Protein AF-A0A7C3YJQ1-F1 (afdb_monomer_lite)

Radius of gyration: 17.6 Å; chains: 1; bounding box: 47×34×40 Å

Sequence (127 aa):
MRRPLMVALVAAAVLLGDYAVERTLLPIFYSGLPLPMPYTSKPIGAMLIPVTFLHLTLAVPSLLAVLYVAEKAGYNVGSLLPKSRDAKIQYGFLMTLFLSGMALWWQPLALFPFIVSGMYLLMAEIR

pLDDT: mean 75.38, std 13.64, range [44.22, 94.94]

Foldseek 3Di:
DCLVVQLVVLLVVLVVVVVVCVVPVVCVVCPPADPVHDQPPDDPDPPPCLVVLVVCLSVVVSVQSSLVSNVVSVHCSDVVQQPDPVSVVLVVLVNLLSVLVNCCSPDVVSVVSNVVSVVVNVVVVVD

Structure (mmCIF, N/CA/C/O backbone):
data_AF-A0A7C3YJQ1-F1
#
_entry.id   AF-A0A7C3YJQ1-F1
#
loop_
_atom_site.group_PDB
_atom_site.id
_atom_site.type_symbol
_atom_site.label_atom_id
_atom_site.label_alt_id
_atom_site.label_comp_id
_atom_site.label_asym_id
_atom_site.label_entity_id
_atom_site.label_seq_id
_atom_site.pdbx_PDB_ins_code
_atom_site.Cartn_x
_atom_site.Cartn_y
_atom_site.Cartn_z
_atom_site.occupancy
_atom_site.B_iso_or_equiv
_atom_site.auth_seq_id
_atom_site.auth_comp_id
_atom_site.auth_asym_id
_atom_site.auth_atom_id
_atom_site.pdbx_PDB_model_num
ATOM 1 N N . MET A 1 1 ? -24.753 -19.494 11.702 1.00 53.50 1 MET A N 1
ATOM 2 C CA . MET A 1 1 ? -23.782 -20.513 11.235 1.00 53.50 1 MET A CA 1
ATOM 3 C C . MET A 1 1 ? -22.999 -20.154 9.950 1.00 53.50 1 MET A C 1
ATOM 5 O O . MET A 1 1 ? -22.330 -21.029 9.431 1.00 53.50 1 MET A O 1
ATOM 9 N N . ARG A 1 2 ? -23.006 -18.909 9.420 1.00 66.12 2 ARG A N 1
ATOM 10 C CA . ARG A 1 2 ? -22.416 -18.594 8.085 1.00 66.12 2 ARG A CA 1
ATOM 11 C C . ARG A 1 2 ? -21.199 -17.649 8.059 1.00 66.12 2 ARG A C 1
ATOM 13 O O . ARG A 1 2 ? -20.577 -17.486 7.018 1.00 66.12 2 ARG A O 1
ATOM 20 N N . ARG A 1 3 ? -20.847 -17.035 9.191 1.00 71.62 3 ARG A N 1
ATOM 21 C CA . ARG A 1 3 ? -19.766 -16.035 9.298 1.00 71.62 3 ARG A CA 1
ATOM 22 C C . ARG A 1 3 ? -18.352 -16.585 9.005 1.00 71.62 3 ARG A C 1
ATOM 24 O O . ARG A 1 3 ? -17.664 -15.943 8.217 1.00 71.62 3 ARG A O 1
ATOM 31 N N . PRO A 1 4 ? -17.934 -17.763 9.521 1.00 75.94 4 PRO A N 1
ATOM 32 C CA . PRO A 1 4 ? -16.585 -18.280 9.247 1.00 75.94 4 PRO A CA 1
ATOM 33 C C . PRO A 1 4 ? -16.417 -18.737 7.800 1.00 75.94 4 PRO A C 1
ATOM 35 O O . PRO A 1 4 ? -15.364 -18.527 7.210 1.00 75.94 4 PRO A O 1
ATOM 38 N N . LEU A 1 5 ? -17.478 -19.290 7.205 1.00 82.44 5 LEU A N 1
ATOM 39 C CA . LEU A 1 5 ? -17.481 -19.716 5.807 1.00 82.44 5 LEU A CA 1
ATOM 40 C C . LEU A 1 5 ? -17.260 -18.527 4.857 1.00 82.44 5 LEU A C 1
ATOM 42 O O . LEU A 1 5 ? -16.502 -18.638 3.904 1.00 82.44 5 LEU A O 1
ATOM 46 N N . MET A 1 6 ? -17.885 -17.376 5.131 1.00 80.62 6 MET A N 1
ATOM 47 C CA . MET A 1 6 ? -17.735 -16.173 4.304 1.00 80.62 6 MET A CA 1
ATOM 48 C C . MET A 1 6 ? -16.308 -15.615 4.346 1.00 80.62 6 MET A C 1
ATOM 50 O O . MET A 1 6 ? -15.753 -15.284 3.304 1.00 80.62 6 MET A O 1
ATOM 54 N N . VAL A 1 7 ? -15.700 -15.547 5.534 1.00 81.81 7 VAL A N 1
ATOM 55 C CA . VAL A 1 7 ? -14.308 -15.090 5.677 1.00 81.81 7 VAL A CA 1
ATOM 56 C C . VAL A 1 7 ? -13.348 -16.063 4.996 1.00 81.81 7 VAL A C 1
ATOM 58 O O . VAL A 1 7 ? -12.458 -15.622 4.277 1.00 81.81 7 VAL A O 1
ATOM 61 N N . ALA A 1 8 ? -13.565 -17.374 5.147 1.00 82.94 8 ALA A N 1
ATOM 62 C CA . ALA A 1 8 ? -12.762 -18.392 4.473 1.00 82.94 8 ALA A CA 1
ATOM 63 C C . ALA A 1 8 ? -12.862 -18.296 2.942 1.00 82.94 8 ALA A C 1
ATOM 65 O O . ALA A 1 8 ? -11.847 -18.393 2.261 1.00 82.94 8 ALA A O 1
ATOM 66 N N . LEU A 1 9 ? -14.060 -18.050 2.399 1.00 83.62 9 LEU A N 1
ATOM 67 C CA . LEU A 1 9 ? -14.259 -17.864 0.959 1.00 83.62 9 LEU A CA 1
ATOM 68 C C . LEU A 1 9 ? -13.553 -16.614 0.433 1.00 83.62 9 LEU A C 1
ATOM 70 O O . LEU A 1 9 ? -12.941 -16.671 -0.628 1.00 83.62 9 LEU A O 1
ATOM 74 N N . VAL A 1 10 ? -13.597 -15.502 1.171 1.00 82.12 10 VAL A N 1
ATOM 75 C CA . VAL A 1 10 ? -12.880 -14.282 0.776 1.00 82.12 10 VAL A CA 1
ATOM 76 C C . VAL A 1 10 ? -11.373 -14.473 0.871 1.00 82.12 10 VAL A C 1
ATOM 78 O O . VAL A 1 10 ? -10.672 -14.115 -0.066 1.00 82.12 10 VAL A O 1
ATOM 81 N N . ALA A 1 11 ? -10.870 -15.082 1.945 1.00 82.38 11 ALA A N 1
ATOM 82 C CA . ALA A 1 11 ? -9.449 -15.392 2.064 1.00 82.38 11 ALA A CA 1
ATOM 83 C C . ALA A 1 11 ? -8.978 -16.301 0.919 1.00 82.38 11 ALA A C 1
ATOM 85 O O . ALA A 1 11 ? -7.966 -16.015 0.289 1.00 82.38 11 ALA A O 1
ATOM 86 N N . ALA A 1 12 ? -9.748 -17.342 0.589 1.00 83.81 12 ALA A N 1
ATOM 87 C CA . ALA A 1 12 ? 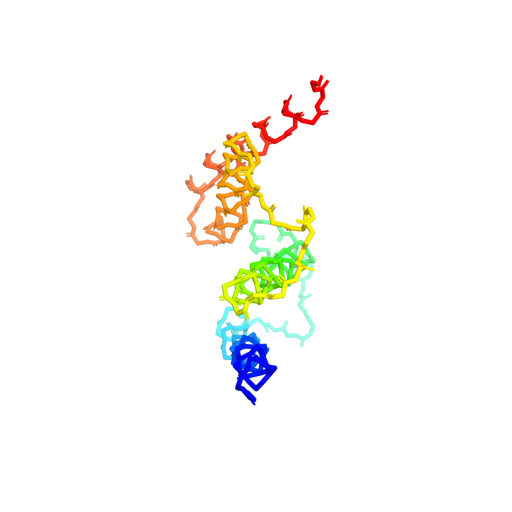-9.452 -18.215 -0.541 1.00 83.81 12 ALA A CA 1
ATOM 88 C C . ALA A 1 12 ? -9.475 -17.456 -1.876 1.00 83.81 12 ALA A C 1
ATOM 90 O O . ALA A 1 12 ? -8.555 -17.610 -2.669 1.00 83.81 12 ALA A O 1
ATOM 91 N N . ALA A 1 13 ? -10.479 -16.608 -2.119 1.00 83.38 13 ALA A N 1
ATOM 92 C CA . ALA A 1 13 ? -10.567 -15.812 -3.342 1.00 83.38 13 ALA A CA 1
ATOM 93 C C . ALA A 1 13 ? -9.394 -14.831 -3.486 1.00 83.38 13 ALA A C 1
ATOM 95 O O . ALA A 1 13 ? -8.851 -14.684 -4.577 1.00 83.38 13 ALA A O 1
ATOM 96 N N . VAL A 1 14 ? -8.980 -14.198 -2.387 1.00 80.38 14 VAL A N 1
ATOM 97 C CA . VAL A 1 14 ? -7.837 -13.280 -2.349 1.00 80.38 14 VAL A CA 1
ATOM 98 C C . VAL A 1 14 ? -6.530 -14.023 -2.628 1.00 80.38 14 VAL A C 1
ATOM 100 O O . VAL A 1 14 ? -5.784 -13.611 -3.507 1.00 80.38 14 VAL A O 1
ATOM 103 N N . LEU A 1 15 ? -6.282 -15.153 -1.957 1.00 78.75 15 LEU A N 1
ATOM 104 C CA . LEU A 1 15 ? -5.071 -15.960 -2.161 1.00 78.75 15 LEU A CA 1
ATOM 105 C C . LEU A 1 15 ? -5.004 -16.570 -3.569 1.00 78.75 15 LEU A C 1
ATOM 107 O O . LEU A 1 15 ? -3.938 -16.622 -4.173 1.00 78.75 15 LEU A O 1
ATOM 111 N N . LEU A 1 16 ? -6.141 -17.015 -4.111 1.00 81.38 16 LEU A N 1
ATOM 112 C CA . LEU A 1 16 ? -6.222 -17.506 -5.489 1.00 81.38 16 LEU A CA 1
ATOM 113 C C . LEU A 1 16 ? -6.013 -16.379 -6.504 1.00 81.38 16 LEU A C 1
ATOM 115 O O . LEU A 1 16 ? -5.380 -16.604 -7.532 1.00 81.38 16 LEU A O 1
ATOM 119 N N . GLY A 1 17 ? -6.528 -15.181 -6.219 1.00 78.56 17 GLY A N 1
ATOM 120 C CA . GLY A 1 17 ? -6.274 -13.986 -7.017 1.00 78.56 17 GLY A CA 1
ATOM 121 C C . GLY A 1 17 ? -4.790 -13.629 -7.041 1.00 78.56 17 GLY A C 1
ATOM 122 O O . GLY A 1 17 ? -4.241 -13.416 -8.117 1.00 78.56 17 GLY A O 1
ATOM 123 N N . ASP A 1 18 ? -4.135 -13.650 -5.880 1.00 72.19 18 ASP A N 1
ATOM 124 C CA . ASP A 1 18 ? -2.698 -13.399 -5.742 1.00 72.19 18 ASP A CA 1
ATOM 125 C C . ASP A 1 18 ? -1.868 -14.427 -6.531 1.00 72.19 18 ASP A C 1
ATOM 127 O O . ASP A 1 18 ? -1.073 -14.073 -7.400 1.00 72.19 18 ASP A O 1
ATOM 131 N N . TYR A 1 19 ? -2.170 -15.718 -6.358 1.00 75.44 19 TYR A N 1
ATOM 132 C CA . TYR A 1 19 ? -1.543 -16.798 -7.123 1.00 75.44 19 TYR A CA 1
ATOM 133 C C . TYR A 1 19 ? -1.751 -16.661 -8.641 1.00 75.44 19 TYR A C 1
ATOM 135 O O . TYR A 1 19 ? -0.844 -16.925 -9.434 1.00 75.44 19 TYR A O 1
ATOM 143 N N . ALA A 1 20 ? -2.947 -16.251 -9.074 1.00 77.81 20 ALA A N 1
ATOM 144 C CA . ALA A 1 20 ? -3.243 -16.035 -10.485 1.00 77.81 20 ALA A CA 1
ATOM 145 C C . ALA A 1 20 ? -2.440 -14.858 -11.047 1.00 77.81 20 ALA A C 1
ATOM 147 O O . ALA A 1 20 ? -1.859 -14.988 -12.127 1.00 77.81 20 ALA A O 1
ATOM 148 N N . VAL A 1 21 ? -2.360 -13.744 -10.313 1.00 70.69 21 VAL A N 1
ATOM 149 C CA . VAL A 1 21 ? -1.518 -12.587 -10.645 1.00 70.69 21 VAL A CA 1
ATOM 150 C C . VAL A 1 21 ? -0.059 -13.019 -10.773 1.00 70.69 21 VAL A C 1
ATOM 152 O O . VAL A 1 21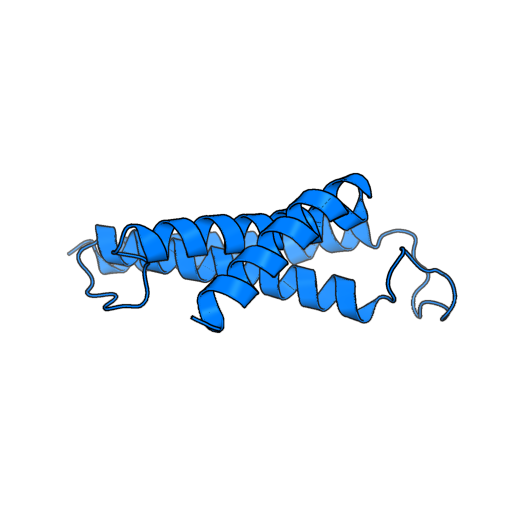 ? 0.572 -12.738 -11.791 1.00 70.69 21 VAL A O 1
ATOM 155 N N . GLU A 1 22 ? 0.454 -13.781 -9.810 1.00 70.06 22 GLU A N 1
ATOM 156 C CA . GLU A 1 22 ? 1.815 -14.310 -9.836 1.00 70.06 22 GLU A CA 1
ATOM 157 C C . GLU A 1 22 ? 2.061 -15.182 -11.077 1.00 70.06 22 GLU A C 1
ATOM 159 O O . GLU A 1 22 ? 3.070 -15.044 -11.760 1.00 70.06 22 GLU A O 1
ATOM 164 N N . ARG A 1 23 ? 1.117 -16.054 -11.439 1.00 72.81 23 ARG A N 1
ATOM 165 C CA . ARG A 1 23 ? 1.281 -16.977 -12.573 1.00 72.81 23 ARG A CA 1
ATOM 166 C C . ARG A 1 23 ? 1.033 -16.374 -13.947 1.00 72.81 23 ARG A C 1
ATOM 168 O O . ARG A 1 23 ? 1.531 -16.934 -14.919 1.00 72.81 23 ARG A O 1
ATOM 175 N N . THR A 1 24 ? 0.263 -15.297 -14.060 1.00 70.00 24 THR A N 1
ATOM 176 C CA . THR A 1 24 ? -0.090 -14.702 -15.361 1.00 70.00 24 THR A CA 1
ATOM 177 C C . THR A 1 24 ? 0.579 -13.361 -15.583 1.00 70.00 24 THR A C 1
ATOM 179 O O . THR A 1 24 ? 1.212 -13.163 -16.618 1.00 70.00 24 THR A O 1
ATOM 182 N N . LEU A 1 25 ? 0.503 -12.454 -14.613 1.00 65.94 25 LEU A N 1
ATOM 183 C CA . LEU A 1 25 ? 1.037 -11.110 -14.767 1.00 65.94 25 LEU A CA 1
ATOM 184 C C . LEU A 1 25 ? 2.559 -11.086 -14.634 1.00 65.94 25 LEU A C 1
ATOM 186 O O . LEU A 1 25 ? 3.193 -10.392 -15.426 1.00 65.94 25 LEU A O 1
ATOM 190 N N . LEU A 1 26 ? 3.169 -11.875 -13.733 1.00 66.12 26 LEU A N 1
ATOM 191 C CA . LEU A 1 26 ? 4.637 -11.932 -13.678 1.00 66.12 26 LEU A CA 1
ATOM 192 C C . LEU A 1 26 ? 5.229 -12.417 -15.004 1.00 66.12 26 LEU A C 1
ATOM 194 O O . LEU A 1 26 ? 6.060 -11.700 -15.554 1.00 66.12 26 LEU A O 1
ATOM 198 N N . PRO A 1 27 ? 4.820 -13.556 -15.594 1.00 67.19 27 PRO A N 1
ATOM 199 C CA . PRO A 1 27 ? 5.399 -13.955 -16.867 1.00 67.19 27 PRO A CA 1
ATOM 200 C C . PRO A 1 27 ? 5.167 -12.926 -17.964 1.00 67.19 27 PRO A C 1
ATOM 202 O O . PRO A 1 27 ? 6.051 -12.763 -18.781 1.00 67.19 27 PRO A O 1
ATOM 205 N N . ILE A 1 28 ? 4.053 -12.188 -17.978 1.00 66.25 28 ILE A N 1
ATOM 206 C CA . ILE A 1 28 ? 3.842 -11.113 -18.959 1.00 66.25 28 ILE A CA 1
ATOM 207 C C . ILE A 1 28 ? 4.851 -9.976 -18.749 1.00 66.25 28 ILE A C 1
ATOM 209 O O . ILE A 1 28 ? 5.530 -9.591 -19.699 1.00 66.25 28 ILE A O 1
ATOM 213 N N . PHE A 1 29 ? 5.012 -9.482 -17.519 1.00 58.59 29 PHE A N 1
ATOM 214 C CA . PHE A 1 29 ? 5.951 -8.394 -17.214 1.00 58.59 29 PHE A CA 1
ATOM 215 C C . PHE A 1 29 ? 7.421 -8.787 -17.369 1.00 58.59 29 PHE A C 1
ATOM 217 O O . PHE A 1 29 ? 8.254 -7.928 -17.651 1.00 58.59 29 PHE A O 1
ATOM 224 N N . TYR A 1 30 ? 7.733 -10.070 -17.198 1.00 58.06 30 TYR A N 1
ATOM 225 C CA . TYR A 1 30 ? 9.092 -10.598 -17.276 1.00 58.06 30 TYR A CA 1
ATOM 226 C C . TYR A 1 30 ? 9.355 -11.424 -18.555 1.00 58.06 30 TYR A C 1
ATOM 228 O O . TYR A 1 30 ? 10.457 -11.947 -18.731 1.00 58.06 30 TYR A O 1
ATOM 236 N N . SER A 1 31 ? 8.382 -11.540 -19.469 1.00 50.53 31 SER A N 1
ATOM 237 C CA . SER A 1 31 ? 8.536 -12.269 -20.738 1.00 50.53 31 SER A CA 1
ATOM 238 C C . SER A 1 31 ? 9.486 -11.530 -21.674 1.00 50.53 31 SER A C 1
ATOM 240 O O . SER A 1 31 ? 9.408 -10.317 -21.838 1.00 50.53 31 SER A O 1
ATOM 242 N N . GLY A 1 32 ? 10.411 -12.273 -22.287 1.00 55.19 32 GLY A N 1
ATOM 243 C CA . GLY A 1 32 ? 11.462 -11.705 -23.139 1.00 55.19 32 GLY A CA 1
ATOM 244 C C . GLY A 1 32 ? 12.750 -11.334 -22.399 1.00 55.19 32 GLY A C 1
ATOM 245 O O . GLY A 1 32 ? 13.713 -10.925 -23.045 1.00 55.19 32 GLY A O 1
ATOM 246 N N . LEU A 1 33 ? 12.815 -11.522 -21.076 1.00 51.88 33 LEU A N 1
ATOM 247 C CA . LEU A 1 33 ? 14.059 -11.382 -20.323 1.00 51.88 33 LEU A CA 1
ATOM 248 C C . LEU A 1 33 ? 14.833 -12.711 -20.338 1.00 51.88 33 LEU A C 1
ATOM 250 O O . LEU A 1 33 ? 14.313 -13.724 -19.862 1.00 51.88 33 LEU A O 1
ATOM 254 N N . PRO A 1 34 ? 16.065 -12.747 -20.880 1.00 50.69 34 PRO A N 1
ATOM 255 C CA . PRO A 1 34 ? 16.886 -13.948 -20.832 1.00 50.69 34 PRO A CA 1
ATOM 256 C C . PRO A 1 34 ? 17.229 -14.257 -19.372 1.00 50.69 34 PRO A C 1
ATOM 258 O O . PRO A 1 34 ? 17.796 -13.416 -18.684 1.00 50.69 34 PRO A O 1
ATOM 261 N N . LEU A 1 35 ? 16.878 -15.449 -18.885 1.00 57.03 35 LEU A N 1
ATOM 262 C CA . LEU A 1 35 ? 17.307 -15.941 -17.575 1.00 57.03 35 LEU A CA 1
ATOM 263 C C . LEU A 1 35 ? 18.536 -16.851 -17.758 1.00 57.03 35 LEU A C 1
ATOM 265 O O . LEU A 1 35 ? 18.470 -17.766 -18.580 1.00 57.03 35 LEU A O 1
ATOM 269 N N . PRO A 1 36 ? 19.640 -16.646 -17.012 1.00 55.28 36 PRO A N 1
ATOM 270 C CA . PRO A 1 36 ? 19.825 -15.659 -15.946 1.00 55.28 36 PRO A CA 1
ATOM 271 C C . PRO A 1 36 ? 20.025 -14.241 -16.499 1.00 55.28 36 PRO A C 1
ATOM 273 O O . PRO A 1 36 ? 20.784 -14.027 -17.443 1.00 55.28 36 PRO A O 1
ATOM 276 N N . MET A 1 37 ? 19.342 -13.266 -15.895 1.00 49.38 37 MET A N 1
ATOM 277 C CA . MET A 1 37 ? 19.343 -11.895 -16.400 1.00 49.38 37 MET A CA 1
ATOM 278 C C . MET A 1 37 ? 20.731 -11.251 -16.278 1.00 49.38 37 MET A C 1
ATOM 280 O O . MET A 1 37 ? 21.288 -11.208 -15.176 1.00 49.38 37 MET A O 1
ATOM 284 N N . PRO A 1 38 ? 21.299 -10.703 -17.367 1.00 49.09 38 PRO A N 1
ATOM 285 C CA . PRO A 1 38 ? 22.556 -9.974 -17.296 1.00 49.09 38 PRO A CA 1
ATOM 286 C C . PRO A 1 38 ? 22.365 -8.688 -16.479 1.00 49.09 38 PRO A C 1
ATOM 288 O O . PRO A 1 38 ? 21.391 -7.954 -16.674 1.00 49.09 38 PRO A O 1
ATOM 291 N N . TYR A 1 39 ? 23.329 -8.406 -15.593 1.00 50.22 39 TYR A N 1
ATOM 292 C CA . TYR A 1 39 ? 23.383 -7.328 -14.580 1.00 50.22 39 TYR A CA 1
ATOM 293 C C . TYR A 1 39 ? 23.056 -5.896 -15.080 1.00 50.22 39 TYR A C 1
ATOM 295 O O . TYR A 1 39 ? 22.945 -4.957 -14.287 1.00 50.22 39 TYR A O 1
ATOM 303 N N . THR A 1 40 ? 22.926 -5.704 -16.391 1.00 44.22 40 THR A N 1
ATOM 304 C CA . THR A 1 40 ? 22.838 -4.412 -17.082 1.00 44.22 40 THR A CA 1
ATOM 305 C C . THR A 1 40 ? 21.512 -4.166 -17.809 1.00 44.22 40 THR A C 1
ATOM 307 O O . THR A 1 40 ? 21.271 -3.040 -18.235 1.00 44.22 40 THR A O 1
ATOM 310 N N . SER A 1 41 ? 20.615 -5.153 -17.904 1.00 44.28 41 SER A N 1
ATOM 311 C CA . SER A 1 41 ? 19.296 -5.001 -18.551 1.00 44.28 41 SER A CA 1
ATOM 312 C C . SER A 1 41 ? 18.249 -4.466 -17.564 1.00 44.28 41 SER A C 1
ATOM 314 O O . SER A 1 41 ? 17.379 -5.173 -17.067 1.00 44.28 41 SER A O 1
ATOM 316 N N . LYS A 1 42 ? 18.409 -3.201 -17.177 1.00 46.75 42 LYS A N 1
ATOM 317 C CA . LYS A 1 42 ? 17.632 -2.559 -16.112 1.00 46.75 42 LYS A CA 1
ATOM 318 C C . LYS A 1 42 ? 16.326 -1.937 -16.649 1.00 46.75 42 LYS A C 1
ATOM 320 O O . LYS A 1 42 ? 16.419 -1.002 -17.443 1.00 46.75 42 LYS A O 1
ATOM 325 N N . PRO A 1 43 ? 15.133 -2.303 -16.135 1.00 49.50 43 PRO A N 1
ATOM 326 C CA . PRO A 1 43 ? 14.149 -1.276 -15.796 1.00 49.50 43 PRO A CA 1
ATOM 327 C C . PRO A 1 43 ? 14.792 -0.345 -14.758 1.00 49.50 43 PRO A C 1
ATOM 329 O O . PRO A 1 43 ? 15.671 -0.776 -14.011 1.00 49.50 43 PRO A O 1
ATOM 332 N N . ILE A 1 44 ? 14.430 0.936 -14.724 1.00 49.81 44 ILE A N 1
ATOM 333 C CA . ILE A 1 44 ? 14.998 1.912 -13.778 1.00 49.81 44 ILE A CA 1
ATOM 334 C C . ILE A 1 44 ? 14.806 1.381 -12.339 1.00 49.81 44 ILE A C 1
ATOM 336 O O . ILE A 1 44 ? 13.725 1.485 -11.778 1.00 49.81 44 ILE A O 1
ATOM 340 N N . GLY A 1 45 ? 15.840 0.755 -11.765 1.00 49.47 45 GLY A N 1
ATOM 341 C CA . GLY A 1 45 ? 15.765 0.023 -10.494 1.00 49.47 45 GLY A CA 1
ATOM 342 C C . GLY A 1 45 ? 16.017 -1.478 -10.669 1.00 49.47 45 GLY A C 1
ATOM 343 O O . GLY A 1 45 ? 15.177 -2.220 -11.163 1.00 49.47 45 GLY A O 1
ATOM 344 N N . ALA A 1 46 ? 17.202 -1.933 -10.262 1.00 47.41 46 ALA A N 1
ATOM 345 C CA . ALA A 1 46 ? 17.635 -3.327 -10.337 1.00 47.41 46 ALA A CA 1
ATOM 346 C C . ALA A 1 46 ? 16.560 -4.322 -9.840 1.00 47.41 46 ALA A C 1
ATOM 348 O O . ALA A 1 46 ? 16.004 -4.123 -8.764 1.00 47.41 46 ALA A O 1
ATOM 349 N N . MET A 1 47 ? 16.341 -5.396 -10.612 1.00 52.25 47 MET A N 1
ATOM 350 C CA . MET A 1 47 ? 15.415 -6.545 -10.461 1.00 52.25 47 MET A CA 1
ATOM 351 C C . MET A 1 47 ? 14.893 -6.930 -9.066 1.00 52.25 47 MET A C 1
ATOM 353 O O . MET A 1 47 ? 13.778 -7.434 -8.957 1.00 52.25 47 MET A O 1
ATOM 357 N N . LEU A 1 48 ? 15.669 -6.720 -8.006 1.00 48.50 48 LEU A N 1
ATOM 358 C CA . LEU A 1 48 ? 15.337 -7.154 -6.652 1.00 48.50 48 LEU A CA 1
ATOM 359 C C . LEU A 1 48 ? 14.295 -6.256 -5.967 1.00 48.50 48 LEU A C 1
ATOM 361 O O . LEU A 1 48 ? 13.405 -6.761 -5.284 1.00 48.50 48 LEU A O 1
ATOM 365 N N . ILE A 1 49 ? 14.378 -4.938 -6.187 1.00 50.88 49 ILE A N 1
ATOM 366 C CA . ILE A 1 49 ? 13.420 -3.956 -5.652 1.00 50.88 49 ILE A CA 1
ATOM 367 C C . ILE A 1 49 ? 12.033 -4.134 -6.302 1.00 50.88 49 ILE A C 1
ATOM 369 O O . ILE A 1 49 ? 11.052 -4.191 -5.569 1.00 50.88 49 ILE A O 1
ATOM 373 N N . PRO A 1 50 ? 11.918 -4.320 -7.633 1.00 58.62 50 PRO A N 1
ATOM 374 C CA . PRO A 1 50 ? 10.656 -4.617 -8.304 1.00 58.62 50 PRO A CA 1
ATOM 375 C C . PRO A 1 50 ? 9.905 -5.827 -7.715 1.00 58.62 50 PRO A C 1
ATOM 377 O O . PRO A 1 50 ? 8.756 -5.715 -7.293 1.00 58.62 50 PRO A O 1
ATOM 380 N N . VAL A 1 51 ? 10.553 -6.991 -7.618 1.00 61.28 51 VAL A N 1
ATOM 381 C CA . VAL A 1 51 ? 9.865 -8.227 -7.201 1.00 61.28 51 VAL A CA 1
ATOM 382 C C . VAL A 1 51 ? 9.393 -8.148 -5.750 1.00 61.28 51 VAL A C 1
ATOM 384 O O . VAL A 1 51 ? 8.250 -8.495 -5.455 1.00 61.28 51 VAL A O 1
ATOM 387 N N . THR A 1 52 ? 10.239 -7.650 -4.847 1.00 61.50 52 THR A N 1
ATOM 388 C CA . THR A 1 52 ? 9.869 -7.472 -3.433 1.00 61.50 52 THR A CA 1
ATOM 389 C C . THR A 1 52 ? 8.769 -6.428 -3.257 1.00 61.50 52 THR A C 1
ATOM 391 O O . THR A 1 52 ? 7.836 -6.655 -2.489 1.00 61.50 52 THR A O 1
ATOM 394 N N . PHE A 1 53 ? 8.816 -5.324 -4.007 1.00 66.12 53 PHE A N 1
ATOM 395 C CA . PHE A 1 53 ? 7.781 -4.293 -3.960 1.00 66.12 53 PHE A CA 1
ATOM 396 C C . PHE A 1 53 ? 6.431 -4.809 -4.467 1.00 66.12 53 PHE A C 1
ATOM 398 O O . PHE A 1 53 ? 5.397 -4.510 -3.871 1.00 66.12 53 PHE A O 1
ATOM 405 N N . LEU A 1 54 ? 6.426 -5.635 -5.515 1.00 67.88 54 LEU A N 1
ATOM 406 C CA . LEU A 1 54 ? 5.215 -6.285 -6.008 1.00 67.88 54 LEU A CA 1
ATOM 407 C C . LEU A 1 54 ? 4.619 -7.242 -4.966 1.00 67.88 54 LEU A C 1
ATOM 409 O O . LEU A 1 54 ? 3.426 -7.164 -4.692 1.00 67.88 54 LEU A O 1
ATOM 413 N N . HIS A 1 55 ? 5.438 -8.091 -4.337 1.00 68.25 55 HIS A N 1
ATOM 414 C CA . HIS A 1 55 ? 4.963 -9.020 -3.304 1.00 68.25 55 HIS A CA 1
ATOM 415 C C . HIS A 1 55 ? 4.394 -8.279 -2.089 1.00 68.25 55 HIS A C 1
ATOM 417 O O . HIS A 1 55 ? 3.343 -8.650 -1.570 1.00 68.25 55 HIS A O 1
ATOM 423 N N . LEU A 1 56 ? 5.038 -7.189 -1.660 1.00 67.88 56 LEU A N 1
ATOM 424 C CA . LEU A 1 56 ? 4.510 -6.331 -0.596 1.00 67.88 56 LEU A CA 1
ATOM 425 C C . LEU A 1 56 ? 3.193 -5.662 -1.008 1.00 67.88 56 LEU A C 1
ATOM 427 O O . LEU A 1 56 ? 2.251 -5.619 -0.217 1.00 67.88 56 LEU A O 1
ATOM 431 N N . THR A 1 57 ? 3.107 -5.190 -2.252 1.00 71.31 57 THR A N 1
ATOM 432 C CA . THR A 1 57 ? 1.899 -4.549 -2.783 1.00 71.31 57 THR A CA 1
ATOM 433 C C . THR A 1 57 ? 0.745 -5.529 -2.967 1.00 71.31 57 THR A C 1
ATOM 435 O O . THR A 1 57 ? -0.402 -5.108 -2.943 1.00 71.31 57 THR A O 1
ATOM 438 N N . LEU A 1 58 ? 1.000 -6.826 -3.120 1.00 73.25 58 LEU A N 1
ATOM 439 C CA . LEU A 1 58 ? -0.061 -7.826 -3.207 1.00 73.25 58 LEU A CA 1
ATOM 440 C C . LEU A 1 58 ? -0.483 -8.328 -1.826 1.00 73.25 58 LEU A C 1
ATOM 442 O O . LEU A 1 58 ? -1.675 -8.350 -1.517 1.00 73.25 58 LEU A O 1
ATOM 446 N N . ALA A 1 59 ? 0.476 -8.647 -0.956 1.00 75.69 59 ALA A N 1
ATOM 447 C CA . ALA A 1 59 ? 0.197 -9.209 0.361 1.00 75.69 59 ALA A CA 1
ATOM 448 C C . ALA A 1 59 ? -0.514 -8.214 1.293 1.00 75.69 59 ALA A C 1
ATOM 450 O O . ALA A 1 59 ? -1.462 -8.583 1.991 1.00 75.69 59 ALA A O 1
ATOM 451 N N . VAL A 1 60 ? -0.086 -6.945 1.303 1.00 76.50 60 VAL A N 1
ATOM 452 C CA . VAL A 1 60 ? -0.608 -5.943 2.245 1.00 76.50 60 VAL A CA 1
ATOM 453 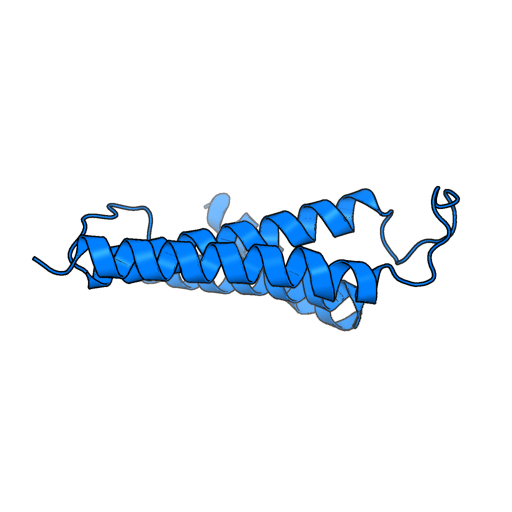C C . VAL A 1 60 ? -2.090 -5.622 1.976 1.00 76.50 60 VAL A C 1
ATOM 455 O O . VAL A 1 60 ? -2.899 -5.792 2.893 1.00 76.50 60 VAL A O 1
ATOM 458 N N . PRO A 1 61 ? -2.519 -5.245 0.755 1.00 75.81 61 PRO A N 1
ATOM 459 C CA . PRO A 1 61 ? -3.931 -5.007 0.451 1.00 75.81 61 PRO A CA 1
ATOM 460 C C . PRO A 1 61 ? -4.792 -6.266 0.576 1.00 75.81 61 PRO A C 1
ATOM 462 O O . PRO A 1 61 ? -5.933 -6.179 1.027 1.00 75.81 61 PRO A O 1
ATOM 465 N N . SER A 1 62 ? -4.245 -7.436 0.234 1.00 80.19 62 SER A N 1
ATOM 466 C CA . SER A 1 62 ? -4.916 -8.732 0.387 1.00 80.19 62 SER A CA 1
ATOM 467 C C . SER A 1 62 ? -5.278 -9.020 1.843 1.00 80.19 62 SER A C 1
ATOM 469 O O . SER A 1 62 ? -6.433 -9.317 2.160 1.00 80.19 62 SER A O 1
ATOM 471 N N . LEU A 1 63 ? -4.314 -8.860 2.754 1.00 82.50 63 LEU A N 1
ATOM 472 C CA . LEU A 1 63 ? -4.535 -9.017 4.189 1.00 82.50 63 LEU A CA 1
ATOM 473 C C . LEU A 1 63 ? -5.595 -8.031 4.701 1.00 82.50 63 LEU A C 1
ATOM 475 O O . LEU A 1 63 ? -6.498 -8.408 5.447 1.00 82.50 63 LEU A O 1
ATOM 479 N N . LEU A 1 64 ? -5.523 -6.775 4.261 1.00 81.81 64 LEU A N 1
ATOM 480 C CA . LEU A 1 64 ? -6.464 -5.725 4.650 1.00 81.81 64 LEU A CA 1
ATOM 481 C C . LEU A 1 64 ? -7.890 -5.997 4.154 1.00 81.81 64 LEU A C 1
ATOM 483 O O . LEU A 1 64 ? -8.846 -5.788 4.903 1.00 81.81 64 LEU A O 1
ATOM 487 N N . ALA A 1 65 ? -8.050 -6.514 2.934 1.00 80.50 65 ALA A N 1
ATOM 488 C CA . ALA A 1 65 ? -9.348 -6.908 2.393 1.00 80.50 65 ALA A CA 1
ATOM 489 C C . ALA A 1 65 ? -9.988 -8.033 3.224 1.00 80.50 65 ALA A C 1
ATOM 491 O O . ALA A 1 65 ? -11.174 -7.962 3.563 1.00 80.50 65 ALA A O 1
ATOM 492 N N . VAL A 1 66 ? -9.198 -9.036 3.620 1.00 84.75 66 VAL A N 1
ATOM 493 C CA . VAL A 1 66 ? -9.662 -10.127 4.492 1.00 84.75 66 VAL A CA 1
ATOM 494 C C . VAL A 1 66 ? -10.061 -9.596 5.869 1.00 84.75 66 VAL A C 1
ATOM 496 O O . VAL A 1 66 ? -11.134 -9.942 6.368 1.00 84.75 66 VAL A O 1
ATOM 499 N N . LEU A 1 67 ? -9.252 -8.714 6.464 1.00 85.50 67 LEU A N 1
ATOM 500 C CA . LEU A 1 67 ? -9.557 -8.086 7.751 1.00 85.50 67 LEU A CA 1
ATOM 501 C C . LEU A 1 67 ? -10.847 -7.258 7.688 1.00 85.50 67 LEU A C 1
ATOM 503 O O . LEU A 1 67 ? -11.686 -7.368 8.582 1.00 85.50 67 LEU A O 1
ATOM 507 N N . TYR A 1 68 ? -11.048 -6.482 6.621 1.00 83.44 68 TYR A N 1
ATOM 508 C CA . TYR A 1 68 ? -12.263 -5.689 6.416 1.00 83.44 68 TYR A CA 1
ATOM 509 C C . TYR A 1 68 ? -13.518 -6.565 6.350 1.00 83.44 68 TYR A C 1
ATOM 511 O O . TYR A 1 68 ? -14.523 -6.287 7.010 1.00 83.44 68 TYR A O 1
ATOM 519 N N . VAL A 1 69 ? -13.465 -7.665 5.594 1.00 84.62 69 VAL A N 1
ATOM 520 C CA . VAL A 1 69 ? -14.584 -8.611 5.517 1.00 84.62 69 VAL A CA 1
ATOM 521 C C . VAL A 1 69 ? -14.807 -9.319 6.852 1.00 84.62 69 VAL A C 1
ATOM 523 O O . VAL A 1 69 ? -15.958 -9.501 7.253 1.00 84.62 69 VAL A O 1
ATOM 526 N N . ALA A 1 70 ? -13.740 -9.678 7.568 1.00 83.81 70 ALA A N 1
ATOM 527 C CA . ALA A 1 70 ? -13.846 -10.255 8.902 1.00 83.81 70 ALA A CA 1
ATOM 528 C C . ALA A 1 70 ? -14.554 -9.292 9.875 1.00 83.81 70 ALA A C 1
ATOM 530 O O . ALA A 1 70 ? -15.470 -9.715 10.583 1.00 83.81 70 ALA A O 1
ATOM 531 N N . GLU A 1 71 ? -14.237 -7.993 9.844 1.00 85.25 71 GLU A N 1
ATOM 532 C CA . GLU A 1 71 ? -14.947 -6.980 10.637 1.00 85.25 71 GLU A CA 1
ATOM 533 C C . GLU A 1 71 ? -16.441 -6.932 10.298 1.00 85.25 71 GLU A C 1
ATOM 535 O O . GLU A 1 71 ? -17.293 -6.993 11.185 1.00 85.25 71 GLU A O 1
ATOM 540 N N . LYS A 1 72 ? -16.780 -6.888 9.002 1.00 82.94 72 LYS A N 1
ATOM 541 C CA . LYS A 1 72 ? -18.176 -6.874 8.530 1.00 82.94 72 LYS A CA 1
ATOM 542 C C . LYS A 1 72 ? -18.937 -8.148 8.879 1.00 82.94 72 LYS A C 1
ATOM 544 O O . LYS A 1 72 ? -20.145 -8.104 9.099 1.00 82.94 72 LYS A O 1
ATOM 549 N N . ALA A 1 73 ? -18.238 -9.273 8.974 1.00 84.94 73 ALA A N 1
ATOM 550 C CA . ALA A 1 73 ? -18.792 -10.536 9.437 1.00 84.94 73 ALA A CA 1
ATOM 551 C C . ALA A 1 73 ? -19.008 -10.576 10.965 1.00 84.94 73 ALA A C 1
ATOM 553 O O . ALA A 1 73 ? -19.582 -11.543 11.469 1.00 84.94 73 ALA A O 1
ATOM 554 N N . GLY A 1 74 ? -18.595 -9.539 11.701 1.00 82.75 74 GLY A N 1
ATOM 555 C CA . GLY A 1 74 ? -18.730 -9.434 13.151 1.00 82.75 74 GLY A CA 1
ATOM 556 C C . GLY A 1 74 ? -17.582 -10.079 13.927 1.00 82.75 74 GLY A C 1
ATOM 557 O O . GLY A 1 74 ? -17.754 -10.356 15.114 1.00 82.75 74 GLY A O 1
ATOM 558 N N . TYR A 1 75 ? -16.440 -10.350 13.283 1.00 83.69 75 TYR A N 1
ATOM 559 C CA . TYR A 1 75 ? -15.220 -10.736 13.990 1.00 83.69 75 TYR A CA 1
ATOM 560 C C . TYR A 1 75 ? -14.555 -9.507 14.602 1.00 83.69 75 TYR A C 1
ATOM 562 O O . TYR A 1 75 ? -14.494 -8.437 13.996 1.00 83.69 75 TYR A O 1
ATOM 570 N N . ASN A 1 76 ? -14.016 -9.675 15.808 1.00 81.94 76 ASN A N 1
ATOM 571 C CA . ASN A 1 76 ? -13.220 -8.638 16.440 1.00 81.94 76 ASN A CA 1
ATOM 572 C C . ASN A 1 76 ? -11.809 -8.633 15.838 1.00 81.94 76 ASN A C 1
ATOM 574 O O . ASN A 1 76 ? -10.930 -9.357 16.291 1.00 81.94 76 ASN A O 1
ATOM 578 N N . VAL A 1 77 ? -11.604 -7.807 14.816 1.00 81.19 77 VAL A N 1
ATOM 579 C CA . VAL A 1 77 ? -10.281 -7.529 14.226 1.00 81.19 77 VAL A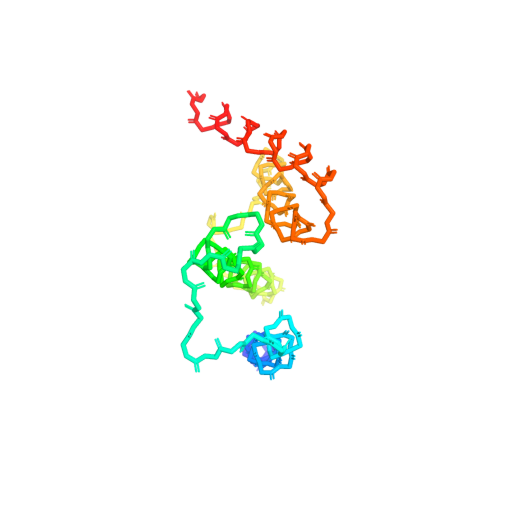 CA 1
ATOM 580 C C . VAL A 1 77 ? -9.497 -6.448 14.988 1.00 81.19 77 VAL A C 1
ATOM 582 O O . VAL A 1 77 ? -8.434 -6.018 14.549 1.00 81.19 77 VAL A O 1
ATOM 585 N N . GLY A 1 78 ? -9.979 -6.014 16.159 1.00 75.31 78 GLY A N 1
ATOM 586 C CA . GLY A 1 78 ? -9.227 -5.154 17.074 1.00 75.31 78 GLY A CA 1
ATOM 587 C C . GLY A 1 78 ? -8.824 -3.807 16.465 1.00 75.31 78 GLY A C 1
ATOM 588 O O . GLY A 1 78 ? -9.665 -3.096 15.904 1.00 75.31 78 GLY A O 1
ATOM 589 N N . SER A 1 79 ? -7.545 -3.455 16.625 1.00 70.00 79 SER A N 1
ATOM 590 C CA . SER A 1 79 ? -6.881 -2.258 16.084 1.00 70.00 79 SER A CA 1
ATOM 591 C C . SER A 1 79 ? -6.250 -2.475 14.701 1.00 70.00 79 SER A C 1
ATOM 593 O O . SER A 1 79 ? -5.598 -1.571 14.190 1.00 70.00 79 SER A O 1
ATOM 595 N N . LEU A 1 80 ? -6.437 -3.649 14.084 1.00 76.19 80 LEU A N 1
ATOM 596 C CA . LEU A 1 80 ? -5.792 -4.006 12.812 1.00 76.19 80 LEU A CA 1
ATOM 597 C C . LEU A 1 80 ? -6.383 -3.273 11.599 1.00 76.19 80 LEU A C 1
ATOM 599 O O . LEU A 1 80 ? -5.784 -3.278 10.528 1.00 76.19 80 LEU A O 1
ATOM 603 N N . LEU A 1 81 ? -7.554 -2.648 11.754 1.00 81.25 81 LEU A N 1
ATOM 604 C CA . LEU A 1 81 ? -8.157 -1.793 10.738 1.00 81.25 81 LEU A CA 1
ATOM 605 C C . LEU A 1 81 ? -8.160 -0.328 11.182 1.00 81.25 81 LEU A C 1
ATOM 607 O O . LEU A 1 81 ? -8.395 -0.036 12.359 1.00 81.25 81 LEU A O 1
ATOM 611 N N . PRO A 1 82 ? -7.984 0.612 10.240 1.00 81.00 82 PRO A N 1
ATOM 612 C CA . PRO A 1 82 ? -8.025 2.035 10.534 1.00 81.00 82 PRO A CA 1
ATOM 613 C C . PRO A 1 82 ? -9.447 2.475 10.921 1.00 81.00 82 PRO A C 1
ATOM 615 O O . PRO A 1 82 ? -10.332 2.640 10.077 1.00 81.00 82 PRO A O 1
ATOM 618 N N . LYS A 1 83 ? -9.677 2.685 12.223 1.00 83.12 83 LYS A N 1
ATOM 619 C CA . LYS A 1 83 ? -10.980 3.124 12.758 1.00 83.12 83 LYS A CA 1
ATOM 620 C C . LYS A 1 83 ? -11.101 4.640 12.865 1.00 83.12 83 LYS A C 1
ATOM 622 O O . LYS A 1 83 ? -12.159 5.187 12.544 1.00 83.12 83 LYS A O 1
ATOM 627 N N . SER A 1 84 ? -10.028 5.315 13.279 1.00 87.56 84 SER A N 1
ATOM 628 C CA . SER A 1 84 ? -9.996 6.775 13.380 1.00 87.56 84 SER A CA 1
ATOM 629 C C . SER A 1 84 ? -9.916 7.424 11.999 1.00 87.56 84 SER A C 1
ATOM 631 O O . SER A 1 84 ? -9.498 6.807 11.016 1.00 87.56 84 SER A O 1
ATOM 633 N N . ARG A 1 85 ? -10.332 8.690 11.914 1.00 87.19 85 ARG A N 1
ATOM 634 C CA . ARG A 1 85 ? -10.209 9.477 10.682 1.00 87.19 85 ARG A CA 1
ATOM 635 C C . ARG A 1 85 ? -8.750 9.565 10.231 1.00 87.19 85 ARG A C 1
ATOM 637 O O . ARG A 1 85 ? -8.482 9.339 9.057 1.00 87.19 85 ARG A O 1
ATOM 644 N N . ASP A 1 86 ? -7.833 9.810 11.160 1.00 87.50 86 ASP A N 1
ATOM 645 C CA . ASP A 1 86 ? -6.406 9.934 10.855 1.00 87.50 86 ASP A CA 1
ATOM 646 C C . ASP A 1 86 ? -5.816 8.613 10.359 1.00 87.50 86 ASP A C 1
ATOM 648 O O . ASP A 1 86 ? -5.147 8.597 9.330 1.00 87.50 86 ASP A O 1
ATOM 652 N N . ALA A 1 87 ? -6.168 7.484 10.986 1.00 85.62 87 ALA A N 1
ATOM 653 C CA . ALA A 1 87 ? -5.733 6.168 10.524 1.00 85.62 87 ALA A CA 1
ATOM 654 C C . ALA A 1 87 ? -6.259 5.855 9.112 1.00 85.62 87 ALA A C 1
ATOM 656 O O . ALA A 1 87 ? -5.561 5.242 8.309 1.00 85.62 87 ALA A O 1
ATOM 657 N N . LYS A 1 88 ? -7.478 6.298 8.771 1.00 88.06 88 LYS A N 1
ATOM 658 C CA . LYS A 1 88 ? -8.033 6.139 7.413 1.00 88.06 88 LYS A CA 1
ATOM 659 C C . LYS A 1 88 ? -7.304 7.004 6.386 1.00 88.06 88 LYS A C 1
ATOM 661 O O . LYS A 1 88 ? -7.146 6.578 5.245 1.00 88.06 88 LYS A O 1
ATOM 666 N N . ILE A 1 89 ? -6.858 8.197 6.776 1.00 90.00 89 ILE A N 1
ATOM 667 C CA . ILE A 1 89 ? 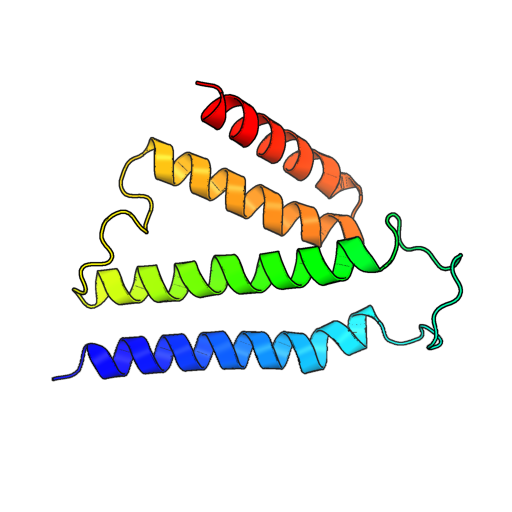-6.059 9.071 5.910 1.00 90.00 89 ILE A CA 1
ATOM 668 C C . ILE A 1 89 ? -4.677 8.450 5.682 1.00 90.00 89 ILE A C 1
ATOM 670 O O . ILE A 1 89 ? -4.283 8.276 4.531 1.00 90.00 89 ILE A O 1
ATOM 674 N N . GLN A 1 90 ? -3.985 8.036 6.749 1.00 90.12 90 GLN A N 1
ATOM 675 C CA . GLN A 1 90 ? -2.704 7.323 6.660 1.00 90.12 90 GLN A CA 1
ATOM 676 C C . GLN A 1 90 ? -2.820 6.070 5.788 1.00 90.12 90 GLN A C 1
ATOM 678 O O . GLN A 1 90 ? -1.992 5.846 4.913 1.00 90.12 90 GLN A O 1
ATOM 683 N N . TYR A 1 91 ? -3.902 5.308 5.944 1.00 86.94 91 TYR A N 1
ATOM 684 C CA . TYR A 1 91 ? -4.205 4.170 5.084 1.00 86.94 91 TYR A CA 1
ATOM 685 C C . TYR A 1 91 ? -4.327 4.557 3.603 1.00 86.94 91 TYR A C 1
ATOM 687 O O . TYR A 1 91 ? -3.755 3.891 2.743 1.00 86.94 91 TYR A O 1
ATOM 695 N N . GLY A 1 92 ? -5.040 5.641 3.285 1.00 90.00 92 GLY A N 1
ATOM 696 C CA . GLY A 1 92 ? -5.158 6.136 1.912 1.00 90.00 92 GLY A CA 1
ATOM 697 C C . GLY A 1 92 ? -3.802 6.502 1.303 1.00 90.00 92 GLY A C 1
ATOM 698 O O . GLY A 1 92 ? -3.517 6.141 0.159 1.00 90.00 92 GLY A O 1
ATOM 699 N N . PHE A 1 93 ? -2.934 7.153 2.079 1.00 92.38 93 PHE A N 1
ATOM 700 C CA . PHE A 1 93 ? -1.566 7.448 1.657 1.00 92.38 93 PHE A CA 1
ATOM 701 C C . PHE A 1 93 ? -0.716 6.186 1.499 1.00 92.38 93 PHE A C 1
ATOM 703 O O . PHE A 1 93 ? 0.012 6.083 0.518 1.00 92.38 93 PHE A O 1
ATOM 710 N N . LEU A 1 94 ? -0.863 5.192 2.375 1.00 89.44 94 LEU A N 1
ATOM 711 C CA . LEU A 1 94 ? -0.193 3.899 2.240 1.00 89.44 94 LEU A CA 1
ATOM 712 C C . LEU A 1 94 ? -0.609 3.174 0.953 1.00 89.44 94 LEU A C 1
ATOM 714 O O . LEU A 1 94 ? 0.243 2.698 0.208 1.00 89.44 94 LEU A O 1
ATOM 718 N N . MET A 1 95 ? -1.906 3.144 0.636 1.00 87.12 95 MET A N 1
ATOM 719 C CA . MET A 1 95 ? -2.387 2.574 -0.628 1.00 87.12 95 MET A CA 1
ATOM 720 C C . MET A 1 95 ? -1.869 3.361 -1.834 1.00 87.12 95 MET A C 1
ATOM 722 O O . MET A 1 95 ? -1.473 2.770 -2.836 1.00 87.12 95 MET A O 1
ATOM 726 N N . THR A 1 96 ? -1.821 4.691 -1.728 1.00 90.69 96 THR A N 1
ATOM 727 C CA . THR A 1 96 ? -1.267 5.555 -2.778 1.00 90.69 96 THR A CA 1
ATOM 728 C C . THR A 1 96 ? 0.214 5.261 -3.000 1.00 90.69 96 THR A C 1
ATOM 730 O O . THR A 1 96 ? 0.627 5.157 -4.151 1.00 90.69 96 THR A O 1
ATOM 733 N N . LEU A 1 97 ? 0.998 5.054 -1.937 1.00 89.56 97 LEU A N 1
ATOM 734 C CA . LEU A 1 97 ? 2.415 4.687 -2.003 1.00 89.56 97 LEU A CA 1
ATOM 735 C C . LEU A 1 97 ? 2.617 3.362 -2.746 1.00 89.56 97 LEU A C 1
ATOM 737 O O . LEU A 1 97 ? 3.446 3.277 -3.647 1.00 89.56 97 LEU A O 1
ATOM 741 N N . PHE A 1 98 ? 1.825 2.342 -2.418 1.00 84.56 98 PHE A N 1
ATOM 742 C CA . PHE A 1 98 ? 1.926 1.037 -3.069 1.00 84.56 98 PHE A CA 1
ATOM 743 C C . PHE A 1 98 ? 1.509 1.083 -4.543 1.00 84.56 98 PHE A C 1
ATOM 745 O O . PHE A 1 98 ? 2.255 0.643 -5.418 1.00 84.56 98 PHE A O 1
ATOM 752 N N . LEU A 1 99 ? 0.353 1.678 -4.847 1.00 84.94 99 LEU A N 1
ATOM 753 C CA . LEU A 1 99 ? -0.140 1.782 -6.222 1.00 84.94 99 LEU A CA 1
ATOM 754 C C . LEU A 1 99 ? 0.784 2.631 -7.100 1.00 84.94 99 LEU A C 1
ATOM 756 O O . LEU A 1 99 ? 1.055 2.266 -8.241 1.00 84.94 99 LEU A O 1
ATOM 760 N N . SER A 1 100 ? 1.295 3.747 -6.574 1.00 84.56 100 SER A N 1
ATOM 761 C CA . SER A 1 100 ? 2.242 4.593 -7.305 1.00 84.56 100 SER A CA 1
ATOM 762 C C . SER A 1 100 ? 3.603 3.923 -7.476 1.00 84.56 100 SER A C 1
ATOM 764 O O . SER A 1 100 ? 4.194 4.027 -8.547 1.00 84.56 100 SER A O 1
ATOM 766 N N . GLY A 1 101 ? 4.068 3.165 -6.481 1.00 80.75 101 GLY A N 1
ATOM 767 C CA . GLY A 1 101 ? 5.298 2.385 -6.583 1.00 80.75 101 GLY A CA 1
ATOM 768 C C . GLY A 1 101 ? 5.218 1.257 -7.615 1.00 80.75 101 GLY A C 1
ATOM 769 O O . GLY A 1 101 ? 6.201 0.992 -8.301 1.00 80.75 101 GLY A O 1
ATOM 770 N N . MET A 1 102 ? 4.039 0.653 -7.807 1.00 76.62 102 MET A N 1
ATOM 771 C CA . MET A 1 102 ? 3.793 -0.222 -8.957 1.00 76.62 102 MET A CA 1
ATOM 772 C C . MET A 1 102 ? 3.751 0.576 -10.261 1.00 76.62 102 MET A C 1
ATOM 774 O O . MET A 1 102 ? 4.438 0.239 -11.219 1.00 76.62 102 MET A O 1
ATOM 778 N N . ALA A 1 103 ? 2.977 1.663 -10.301 1.00 79.69 103 ALA A N 1
ATOM 779 C CA . ALA A 1 103 ? 2.796 2.472 -11.504 1.00 79.69 103 ALA A CA 1
ATOM 780 C C . ALA A 1 103 ? 4.108 3.074 -12.040 1.00 79.69 103 ALA A C 1
ATOM 782 O O . ALA A 1 103 ? 4.234 3.267 -13.249 1.00 79.69 103 ALA A O 1
ATOM 783 N N . LEU A 1 104 ? 5.099 3.298 -11.170 1.00 75.88 104 LEU A N 1
ATOM 784 C CA . LEU A 1 104 ? 6.451 3.744 -11.519 1.00 75.88 104 LEU A CA 1
ATOM 785 C C . LEU A 1 104 ? 7.137 2.873 -12.576 1.00 75.88 104 LEU A C 1
ATOM 787 O O . LEU A 1 104 ? 8.004 3.364 -13.295 1.00 75.88 104 LEU A O 1
ATOM 791 N N . TRP A 1 105 ? 6.741 1.606 -12.695 1.00 68.44 105 TRP A N 1
ATOM 792 C CA . TRP A 1 105 ? 7.315 0.676 -13.662 1.00 68.44 105 TRP A CA 1
ATOM 793 C C . TRP A 1 105 ? 6.889 0.984 -15.095 1.00 68.44 105 TRP A C 1
ATOM 795 O O . TRP A 1 105 ? 7.640 0.710 -16.028 1.00 68.44 105 TRP A O 1
ATOM 805 N N . TRP A 1 106 ? 5.696 1.555 -15.272 1.00 67.00 106 TRP A N 1
ATOM 806 C CA . TRP A 1 106 ? 5.136 1.875 -16.588 1.00 67.00 106 TRP A CA 1
ATOM 807 C C . TRP A 1 106 ? 5.137 3.371 -16.870 1.00 67.00 106 TRP A C 1
ATOM 809 O O . TRP A 1 106 ? 5.232 3.777 -18.024 1.00 67.00 106 TRP A O 1
ATOM 819 N N . GLN A 1 107 ? 5.023 4.191 -15.827 1.00 76.56 107 GLN A N 1
ATOM 820 C CA . GLN A 1 107 ? 4.851 5.627 -15.951 1.00 76.56 107 GLN A CA 1
ATOM 821 C C . GLN A 1 107 ? 5.712 6.358 -14.910 1.00 76.56 107 GLN A C 1
ATOM 823 O O . GLN A 1 107 ? 5.329 6.437 -13.740 1.00 76.56 107 GLN A O 1
ATOM 828 N N . PRO A 1 108 ? 6.828 6.989 -15.317 1.00 76.12 108 PRO A N 1
ATOM 829 C CA . PRO A 1 108 ? 7.695 7.744 -14.409 1.00 76.12 108 PRO A CA 1
ATOM 830 C C . PRO A 1 108 ? 6.978 8.871 -13.651 1.00 76.12 108 PRO A C 1
ATOM 832 O O . PRO A 1 108 ? 7.377 9.221 -12.545 1.00 76.12 108 PRO A O 1
ATOM 835 N N . LEU A 1 109 ? 5.881 9.414 -14.197 1.00 82.81 109 LEU A N 1
ATOM 836 C CA . LEU A 1 109 ? 5.053 10.419 -13.514 1.00 82.81 109 LEU A CA 1
ATOM 837 C C . LEU A 1 109 ? 4.428 9.903 -12.205 1.00 82.81 109 LEU A C 1
ATOM 839 O O . LEU A 1 109 ? 4.094 10.708 -11.338 1.00 82.81 109 LEU A O 1
ATOM 843 N N . ALA A 1 110 ? 4.325 8.583 -12.015 1.00 83.06 110 ALA A N 1
ATOM 844 C CA . ALA A 1 110 ? 3.906 7.990 -10.747 1.00 83.06 110 ALA A CA 1
ATOM 845 C C . ALA A 1 110 ? 4.907 8.238 -9.600 1.00 83.06 110 ALA A C 1
ATOM 847 O O . ALA A 1 110 ? 4.560 8.050 -8.436 1.00 83.06 110 ALA A O 1
ATOM 848 N N . LEU A 1 111 ? 6.112 8.745 -9.894 1.00 82.56 111 LEU A N 1
ATOM 849 C CA . LEU A 1 111 ? 7.080 9.160 -8.879 1.00 82.56 111 LEU A CA 1
ATOM 850 C C . LEU A 1 111 ? 6.519 10.254 -7.971 1.00 82.56 111 LEU A C 1
ATOM 852 O O . LEU A 1 111 ? 6.802 10.276 -6.778 1.00 82.56 111 LEU A O 1
ATOM 856 N N . PHE A 1 112 ? 5.706 11.154 -8.524 1.00 87.88 112 PHE A N 1
ATOM 857 C CA . PHE A 1 112 ? 5.141 12.262 -7.767 1.00 87.88 112 PHE A CA 1
ATOM 858 C C . PHE A 1 112 ? 4.195 11.792 -6.647 1.00 87.88 112 PHE A C 1
ATOM 860 O O . PHE A 1 112 ? 4.478 12.091 -5.484 1.00 87.88 112 PHE A O 1
ATOM 867 N N . PRO A 1 113 ? 3.124 11.012 -6.917 1.00 90.25 113 PRO A N 1
ATOM 868 C CA . PRO A 1 113 ? 2.288 10.472 -5.847 1.00 90.25 113 PRO A CA 1
ATOM 869 C C . PRO A 1 113 ? 3.058 9.534 -4.907 1.00 90.25 113 PRO A C 1
ATOM 871 O O . PRO A 1 113 ? 2.739 9.501 -3.718 1.00 90.25 113 PRO A O 1
ATOM 874 N N . PHE A 1 114 ? 4.094 8.835 -5.385 1.00 88.56 114 PHE A N 1
ATOM 875 C CA . PHE A 1 114 ? 4.963 8.007 -4.542 1.00 88.56 114 PHE A CA 1
ATOM 876 C C . PHE A 1 114 ? 5.724 8.839 -3.503 1.00 88.56 114 PHE A C 1
ATOM 878 O O . PHE A 1 114 ? 5.651 8.564 -2.308 1.00 88.56 114 PHE A O 1
ATOM 885 N N . ILE A 1 115 ? 6.397 9.908 -3.934 1.00 89.25 115 ILE A N 1
ATOM 886 C CA . ILE A 1 115 ? 7.149 10.787 -3.032 1.00 89.25 115 ILE A CA 1
ATOM 887 C C . ILE A 1 115 ? 6.204 11.498 -2.062 1.00 89.25 115 ILE A C 1
ATOM 889 O O . ILE A 1 115 ? 6.454 11.493 -0.860 1.00 89.25 115 ILE A O 1
ATOM 893 N N . VAL A 1 116 ? 5.106 12.077 -2.557 1.00 94.88 116 VAL A N 1
ATOM 894 C CA . VAL A 1 116 ? 4.148 12.812 -1.715 1.00 94.88 116 VAL A CA 1
ATOM 895 C C . VAL A 1 116 ? 3.566 11.908 -0.630 1.00 94.88 116 VAL A C 1
ATOM 897 O O . VAL A 1 116 ? 3.497 12.303 0.534 1.00 94.88 116 VAL A O 1
ATOM 900 N N . SER A 1 117 ? 3.180 10.683 -0.991 1.00 93.38 117 SER A N 1
ATOM 901 C CA . SER A 1 117 ? 2.627 9.733 -0.028 1.00 93.38 117 SER A CA 1
ATOM 902 C C . SER A 1 117 ? 3.663 9.222 0.969 1.00 93.38 117 SER A C 1
ATOM 904 O O . SER A 1 117 ? 3.369 9.168 2.162 1.00 93.38 117 SER A O 1
ATOM 906 N N . GLY A 1 118 ? 4.888 8.942 0.522 1.00 90.94 118 GLY A N 1
ATOM 907 C CA . GLY A 1 118 ? 5.988 8.559 1.406 1.00 90.94 118 GLY A CA 1
ATOM 908 C C . GLY A 1 118 ? 6.347 9.664 2.400 1.00 90.94 118 GLY A C 1
ATOM 909 O O . GLY A 1 118 ? 6.473 9.402 3.593 1.00 90.94 118 GLY A O 1
ATOM 910 N N . MET A 1 119 ? 6.435 10.914 1.936 1.00 93.75 119 MET A N 1
ATOM 911 C CA . MET A 1 119 ? 6.693 12.069 2.800 1.00 93.75 119 MET A CA 1
ATOM 912 C C . MET A 1 119 ? 5.590 12.263 3.837 1.00 93.75 119 MET A C 1
ATOM 914 O O . MET A 1 119 ? 5.898 12.474 5.007 1.00 93.75 119 MET A O 1
ATOM 918 N N . TYR A 1 120 ? 4.320 12.163 3.433 1.00 94.94 120 TYR A N 1
ATOM 919 C CA . TYR A 1 120 ? 3.204 12.262 4.371 1.00 94.94 120 TYR A CA 1
ATOM 920 C C . TYR A 1 120 ? 3.297 11.198 5.471 1.00 94.94 120 TYR A C 1
ATOM 922 O O . TYR A 1 120 ? 3.159 11.526 6.646 1.00 94.94 120 TYR A O 1
ATOM 930 N N . LEU A 1 121 ? 3.553 9.938 5.104 1.00 93.06 121 LEU A N 1
ATOM 931 C CA . LEU A 1 121 ? 3.647 8.837 6.066 1.00 93.06 121 LEU A CA 1
ATOM 932 C C . LEU A 1 121 ? 4.823 9.018 7.030 1.00 93.06 121 LEU A C 1
ATOM 934 O O . LEU A 1 121 ? 4.648 8.835 8.229 1.00 93.06 121 LEU A O 1
ATOM 938 N N . LEU A 1 122 ? 5.987 9.449 6.534 1.00 93.06 122 LEU A N 1
ATOM 939 C CA . LEU A 1 122 ? 7.138 9.762 7.386 1.00 93.06 122 LEU A CA 1
ATOM 940 C C . LEU A 1 122 ? 6.828 10.902 8.363 1.00 93.06 122 LEU A C 1
ATOM 942 O O . LEU A 1 122 ? 7.131 10.799 9.546 1.00 93.06 122 LEU A O 1
ATOM 946 N N . MET A 1 123 ? 6.196 11.978 7.890 1.00 93.12 123 MET A N 1
ATOM 947 C CA . MET A 1 123 ? 5.794 13.090 8.756 1.00 93.12 123 MET A CA 1
ATOM 948 C C . MET A 1 123 ? 4.749 12.671 9.792 1.00 93.12 123 MET A C 1
ATOM 950 O O .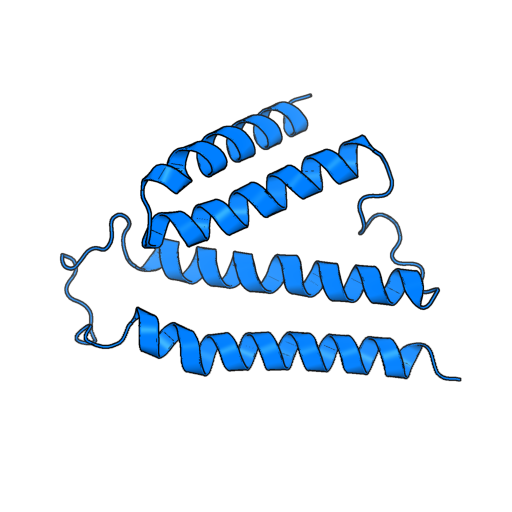 MET A 1 123 ? 4.758 13.186 10.906 1.00 93.12 123 MET A O 1
ATOM 954 N N . ALA A 1 124 ? 3.844 11.764 9.425 1.00 89.25 124 ALA A N 1
ATOM 955 C CA . ALA A 1 124 ? 2.829 11.241 10.325 1.00 89.25 124 ALA A CA 1
ATOM 956 C C . ALA A 1 124 ? 3.415 10.327 11.412 1.00 89.25 124 ALA A C 1
ATOM 958 O O . ALA A 1 124 ? 2.866 10.307 12.506 1.00 89.25 124 ALA A O 1
ATOM 959 N N . GLU A 1 125 ? 4.505 9.611 11.123 1.00 87.50 125 GLU A N 1
ATOM 960 C CA . GLU A 1 125 ? 5.201 8.736 12.078 1.00 87.50 125 GLU A CA 1
ATOM 961 C C . GLU A 1 125 ? 6.096 9.515 13.054 1.00 87.50 125 GLU A C 1
ATOM 963 O O . GLU A 1 125 ? 6.237 9.142 14.211 1.00 87.50 125 GLU A O 1
ATOM 968 N N . ILE A 1 126 ? 6.714 10.611 12.598 1.00 87.88 126 ILE A N 1
ATOM 969 C CA . ILE A 1 126 ? 7.625 11.431 13.421 1.00 87.88 126 ILE A CA 1
ATOM 970 C C . ILE A 1 126 ? 6.862 12.299 14.447 1.00 87.88 126 ILE A C 1
ATOM 972 O O . ILE A 1 126 ? 7.475 12.890 15.337 1.00 87.88 126 ILE A O 1
ATOM 976 N N . ARG A 1 127 ? 5.536 12.403 14.324 1.00 66.12 127 ARG A N 1
ATOM 977 C CA . ARG A 1 127 ? 4.679 13.253 15.156 1.00 66.12 127 ARG A CA 1
ATOM 978 C C . ARG A 1 127 ? 4.149 12.523 16.386 1.00 66.12 127 ARG A C 1
ATOM 980 O O . ARG A 1 127 ? 4.124 13.181 17.450 1.00 66.12 127 ARG A O 1
#

Secondary structure (DSSP, 8-state):
--HHHHHHHHHHHHHHHHHHHHHHHHHHHHTTPPSSPPTT--SSS-THHHHHHHHHHHHHHHHHHHHHHHHHTT---TTSS--SHHHHHHHHHHHHHHHHHHHTTT-GGGHHHHHHHHHHHHHHH--